Protein AF-A0A8C9Q1J6-F1 (afdb_monomer_lite)

Radius of gyration: 32.12 Å; chains: 1; bounding box: 71×86×51 Å

Foldseek 3Di:
DDDDDDDDDDDDDDDDDDPPPPPPPPPPPPPPPVPVPPPPPQDWAAALQDGDIDNALVVSQVCCCPVQVDHLVCLCVVVVDALQSQQLVSLCSVVVVDHSVVSVPDDPPDPSPDPVSSDDPDPPHNSNVVSVVVVVVVD

InterPro domains:
  IPR013087 Zinc finger C2H2-type [PS00028] (47-68)
  IPR036236 Zinc finger C2H2 superfamily [SSF57667] (31-130)
  IPR040048 Zinc finger protein 277 [PTHR13267] (12-129)
  IPR049009 Protein arginine N-methyltransferase 3, C2H2 zinc finger [PF21336] (46-63)
  IPR049482 Protein arginine N-methyltransferase 3-like, C2H2 zinc finger domain [PF21137] (75-120)

Secondary structure (DSSP, 8-state):
--------------------------------------------EE-SSSS-EESSHHHHHHHHHHHS---HHHHHHHHT--HHHHHHHHHHHHHH---HHHHHH--SSPTT-SGGGGS-SSTT-HHHHHHHHHHHT--

pLDDT: mean 80.66, std 20.58, range [37.69, 98.62]

Structure (mmCIF, N/CA/C/O backbone):
data_AF-A0A8C9Q1J6-F1
#
_entry.id   AF-A0A8C9Q1J6-F1
#
loop_
_atom_site.group_PDB
_atom_site.id
_atom_site.type_symbol
_atom_site.label_atom_id
_atom_site.label_alt_id
_atom_site.label_comp_id
_atom_site.label_asym_id
_atom_site.label_entity_id
_atom_site.label_seq_id
_atom_site.pdbx_PDB_ins_code
_atom_site.Cartn_x
_atom_site.Cartn_y
_atom_site.Cartn_z
_atom_site.occupancy
_atom_site.B_iso_or_equiv
_atom_site.auth_seq_id
_atom_site.auth_comp_id
_atom_site.auth_asym_id
_atom_site.auth_atom_id
_atom_site.pdbx_PDB_model_num
ATOM 1 N N . GLU A 1 1 ? -60.400 -54.015 33.202 1.00 45.84 1 GLU A N 1
ATOM 2 C CA . GLU A 1 1 ? -59.604 -55.243 33.015 1.00 45.84 1 GLU A CA 1
ATOM 3 C C . GLU A 1 1 ? -60.291 -56.094 31.962 1.00 45.84 1 GLU A C 1
ATOM 5 O O . GLU A 1 1 ? -61.494 -56.252 32.091 1.00 45.84 1 GLU A O 1
ATOM 10 N N . THR A 1 2 ? -59.537 -56.515 30.938 1.00 37.69 2 THR A N 1
ATOM 11 C CA . THR A 1 2 ? -59.824 -57.395 29.770 1.00 37.69 2 THR A CA 1
ATOM 12 C C . THR A 1 2 ? -59.113 -56.732 28.585 1.00 37.69 2 THR A C 1
ATOM 14 O O . THR A 1 2 ? -59.352 -55.559 28.336 1.00 37.69 2 THR A O 1
ATOM 17 N N . SER A 1 3 ? -58.221 -57.341 27.814 1.00 44.28 3 SER A N 1
ATOM 18 C CA . SER A 1 3 ? -58.001 -58.749 27.518 1.00 44.28 3 SER A CA 1
ATOM 19 C C . SER A 1 3 ? -56.596 -58.853 26.902 1.00 44.28 3 SER A C 1
ATOM 21 O O . SER A 1 3 ? -56.281 -58.061 26.016 1.00 44.28 3 SER A O 1
ATOM 23 N N . ILE A 1 4 ? -55.749 -59.782 27.352 1.00 45.62 4 ILE A N 1
ATOM 24 C CA . ILE A 1 4 ? -54.487 -60.117 26.671 1.00 45.62 4 ILE A CA 1
ATOM 25 C C . ILE A 1 4 ? -54.540 -61.610 26.370 1.00 45.62 4 ILE A C 1
ATOM 27 O O . ILE A 1 4 ? -54.444 -62.439 27.272 1.00 45.62 4 ILE A O 1
ATOM 31 N N . CYS A 1 5 ? -54.735 -61.946 25.097 1.00 51.50 5 CYS A N 1
ATOM 32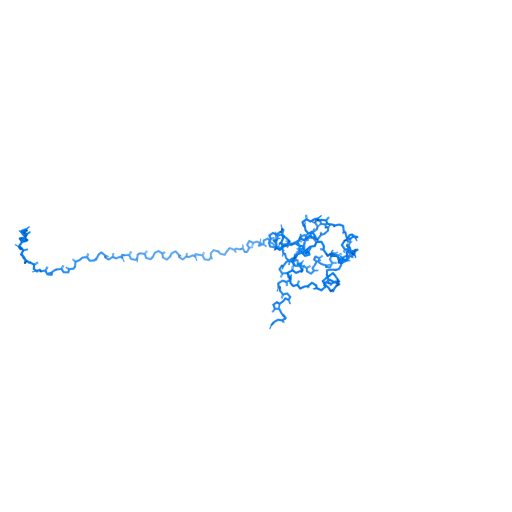 C CA . CYS A 1 5 ? -54.599 -63.304 24.597 1.00 51.50 5 CYS A CA 1
ATOM 33 C C . CYS A 1 5 ? -53.120 -63.610 24.333 1.00 51.50 5 CYS A C 1
ATOM 35 O O . CYS A 1 5 ? -52.432 -62.899 23.603 1.00 51.50 5 CYS A O 1
ATOM 37 N N . SER A 1 6 ? -52.656 -64.686 24.955 1.00 47.19 6 SER A N 1
ATOM 38 C CA . SER A 1 6 ? -51.350 -65.308 24.770 1.00 47.19 6 SER A CA 1
ATOM 39 C C . SER A 1 6 ? -51.358 -66.194 23.519 1.00 47.19 6 SER A C 1
ATOM 41 O O . SER A 1 6 ? -52.343 -66.880 23.260 1.00 47.19 6 SER A O 1
ATOM 43 N N . GLY A 1 7 ? -50.241 -66.260 22.797 1.00 38.75 7 GLY A N 1
ATOM 44 C CA . GLY A 1 7 ? -50.022 -67.253 21.744 1.00 38.75 7 GLY A CA 1
ATOM 45 C C . GLY A 1 7 ? -48.543 -67.310 21.396 1.00 38.75 7 GLY A C 1
ATOM 46 O O . GLY A 1 7 ? -48.008 -66.336 20.885 1.00 38.75 7 GLY A O 1
ATOM 47 N N . GLY A 1 8 ? -47.867 -68.396 21.769 1.00 40.88 8 GLY A N 1
ATOM 48 C CA . GLY A 1 8 ? -46.411 -68.498 21.733 1.00 40.88 8 GLY A CA 1
ATOM 49 C C . GLY A 1 8 ? -45.848 -69.456 20.684 1.00 40.88 8 GLY A C 1
ATOM 50 O O . GLY A 1 8 ? -46.585 -70.179 20.024 1.00 40.88 8 GLY A O 1
ATOM 51 N N . ARG A 1 9 ? -44.508 -69.515 20.727 1.00 44.66 9 ARG A N 1
ATOM 52 C CA . ARG A 1 9 ? -43.572 -70.573 20.298 1.00 44.66 9 ARG A CA 1
ATOM 53 C C . ARG A 1 9 ? -43.296 -70.757 18.803 1.00 44.66 9 ARG A C 1
ATOM 55 O O . ARG A 1 9 ? -44.159 -71.150 18.033 1.00 44.66 9 ARG A O 1
ATOM 62 N N . GLY A 1 10 ? -42.004 -70.673 18.491 1.00 40.41 10 GLY A N 1
ATOM 63 C CA . GLY A 1 10 ? -41.373 -71.299 17.334 1.00 40.41 10 GLY A CA 1
ATOM 64 C C . GLY A 1 10 ? -39.968 -70.745 17.134 1.00 40.41 10 GLY A C 1
ATOM 65 O O . GLY A 1 10 ? -39.816 -69.731 16.471 1.00 40.41 10 GLY A O 1
ATOM 66 N N . ALA A 1 11 ? -38.972 -71.368 17.763 1.00 51.22 11 ALA A N 1
ATOM 67 C CA . ALA A 1 11 ? -37.562 -71.137 17.474 1.00 51.22 11 ALA A CA 1
ATOM 68 C C . ALA A 1 11 ? -37.131 -72.123 16.388 1.00 51.22 11 ALA A C 1
ATOM 70 O O . ALA A 1 11 ? -37.409 -73.313 16.541 1.00 51.22 11 ALA A O 1
ATOM 71 N N . VAL A 1 12 ? -36.455 -71.636 15.352 1.00 57.91 12 VAL A N 1
ATOM 72 C CA . VAL A 1 12 ? -35.410 -72.365 14.626 1.00 57.91 12 VAL A CA 1
ATOM 73 C C . VAL A 1 12 ? -34.557 -71.345 13.879 1.00 57.91 12 VAL A C 1
ATOM 75 O O . VAL A 1 12 ? -35.079 -70.466 13.196 1.00 57.91 12 VAL A O 1
ATOM 78 N N . GLU A 1 13 ? -33.262 -71.452 14.136 1.00 52.59 13 GLU A N 1
ATOM 79 C CA . GLU A 1 13 ? -32.148 -70.794 13.469 1.00 52.59 13 GLU A CA 1
ATOM 80 C C . GLU A 1 13 ? -32.011 -71.390 12.064 1.00 52.59 13 GLU A C 1
ATOM 82 O O . GLU A 1 13 ? -32.100 -72.607 11.929 1.00 52.59 13 GLU A O 1
ATOM 87 N N . ASP A 1 14 ? -31.784 -70.553 11.055 1.00 51.12 14 ASP A N 1
ATOM 88 C CA . ASP A 1 14 ? -31.010 -70.925 9.872 1.00 51.12 14 ASP A CA 1
ATOM 89 C C . ASP A 1 14 ? -30.310 -69.657 9.368 1.00 51.12 14 ASP A C 1
ATOM 91 O O . ASP A 1 14 ? -30.935 -68.654 9.008 1.00 51.12 14 ASP A O 1
ATOM 95 N N . GLU A 1 15 ? -28.989 -69.717 9.485 1.00 56.53 15 GLU A N 1
ATOM 96 C CA . GLU A 1 15 ? -27.990 -68.822 8.919 1.00 56.53 15 GLU A CA 1
ATOM 97 C C . GLU A 1 15 ? -27.980 -68.942 7.379 1.00 56.53 15 GLU A C 1
ATOM 99 O O . GLU A 1 15 ? -28.59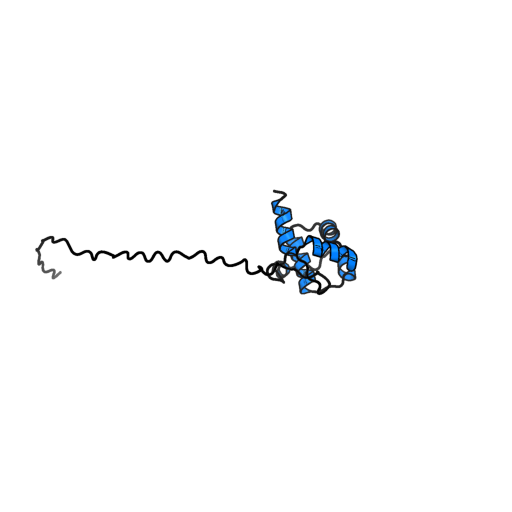4 -69.841 6.806 1.00 56.53 15 GLU A O 1
ATOM 104 N N . GLU A 1 16 ? -27.175 -68.092 6.737 1.00 52.53 16 GLU A N 1
ATOM 105 C CA . GLU A 1 16 ? -26.732 -68.190 5.336 1.00 52.53 16 GLU A CA 1
ATOM 106 C C . GLU A 1 16 ? -27.682 -67.620 4.257 1.00 52.53 16 GLU A C 1
ATOM 108 O O . GLU A 1 16 ? -28.432 -68.347 3.612 1.00 52.53 16 GLU A O 1
ATOM 113 N N . ASP A 1 17 ? -27.585 -66.307 4.000 1.00 51.69 17 ASP A N 1
ATOM 114 C CA . ASP A 1 17 ? -27.218 -65.804 2.656 1.00 51.69 17 ASP A CA 1
ATOM 115 C C . ASP A 1 17 ? -26.881 -64.299 2.741 1.00 51.69 17 ASP A C 1
ATOM 117 O O . ASP A 1 17 ? -27.692 -63.407 2.475 1.00 51.69 17 ASP A O 1
ATOM 121 N N . LEU A 1 18 ? -25.672 -63.997 3.222 1.00 63.06 18 LEU A N 1
ATOM 122 C CA . LEU A 1 18 ? -25.080 -62.666 3.105 1.00 63.06 18 LEU A CA 1
ATOM 123 C C . LEU A 1 18 ? -24.646 -62.488 1.644 1.00 63.06 18 LEU A C 1
ATOM 125 O O . LEU A 1 18 ? -23.769 -63.231 1.204 1.00 63.06 18 LEU A O 1
ATOM 129 N N . PRO A 1 19 ? -25.191 -61.526 0.878 1.00 65.75 19 PRO A N 1
ATOM 130 C CA . PRO A 1 19 ? -24.675 -61.276 -0.458 1.00 65.75 19 PRO A CA 1
ATOM 131 C C . PRO A 1 19 ? -23.226 -60.787 -0.354 1.00 65.75 19 PRO A C 1
ATOM 133 O O . PRO A 1 19 ? -22.957 -59.731 0.227 1.00 65.75 19 PRO A O 1
ATOM 136 N N . GLU A 1 20 ? -22.301 -61.573 -0.913 1.00 56.06 20 GLU A N 1
ATOM 137 C CA . GLU A 1 20 ? -20.901 -61.206 -1.104 1.00 56.06 20 GLU A CA 1
ATOM 138 C C . GLU A 1 20 ? -20.840 -59.868 -1.851 1.00 56.06 20 GLU A C 1
ATOM 140 O O . GLU A 1 20 ? -21.217 -59.755 -3.021 1.00 56.06 20 GLU A O 1
ATOM 145 N N . LEU A 1 21 ? -20.387 -58.824 -1.155 1.00 58.00 21 LEU A N 1
ATOM 146 C CA . LEU A 1 21 ? -20.023 -57.559 -1.775 1.00 58.00 21 LEU A CA 1
ATOM 147 C C . LEU A 1 21 ? -18.786 -57.826 -2.633 1.0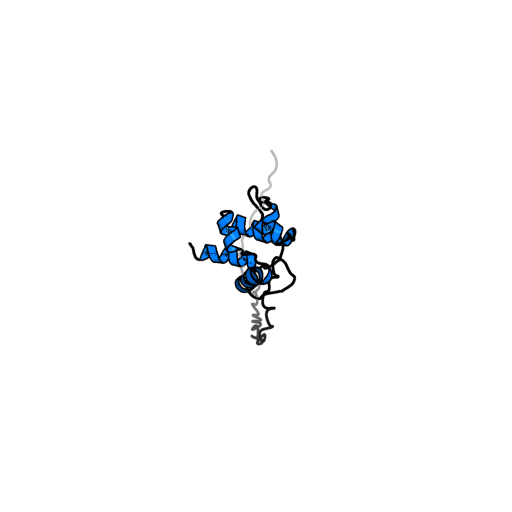0 58.00 21 LEU A C 1
ATOM 149 O O . LEU A 1 21 ? -17.660 -57.823 -2.144 1.00 58.00 21 LEU A O 1
ATOM 153 N N . SER A 1 22 ? -19.025 -58.118 -3.910 1.00 56.78 22 SER A N 1
ATOM 154 C CA . SER A 1 22 ? -17.996 -58.208 -4.937 1.00 56.78 22 SER A CA 1
ATOM 155 C C . SER A 1 22 ? -17.322 -56.844 -5.077 1.00 56.78 22 SER A C 1
ATOM 157 O O . SER A 1 22 ? -17.789 -55.983 -5.823 1.00 56.78 22 SER A O 1
ATOM 159 N N . ASP A 1 23 ? -16.219 -56.674 -4.355 1.00 57.22 23 ASP A N 1
ATOM 160 C CA . ASP A 1 23 ? -15.235 -55.611 -4.520 1.00 57.22 23 ASP A CA 1
ATOM 161 C C . ASP A 1 23 ? -14.508 -55.825 -5.855 1.00 57.22 23 ASP A C 1
ATOM 163 O O . ASP A 1 23 ? -13.429 -56.411 -5.944 1.00 57.22 23 ASP A O 1
ATOM 167 N N . SER A 1 24 ? -15.178 -55.447 -6.944 1.00 57.81 24 SER A N 1
ATOM 168 C CA . SER A 1 24 ? -14.523 -55.278 -8.234 1.00 57.81 24 SER A CA 1
ATOM 169 C C . SER A 1 24 ? -13.725 -53.988 -8.145 1.00 57.81 24 SER A C 1
ATOM 171 O O . SER A 1 24 ? -14.216 -52.944 -8.563 1.00 57.81 24 SER A O 1
ATOM 173 N N . GLY A 1 25 ? -12.520 -54.086 -7.583 1.00 56.78 25 GLY A N 1
ATOM 174 C CA . GLY A 1 25 ? -11.510 -53.043 -7.638 1.00 56.78 25 GLY A CA 1
ATOM 175 C C . GLY A 1 25 ? -11.193 -52.711 -9.090 1.00 56.78 25 GLY A C 1
ATOM 176 O O . GLY A 1 25 ? -10.329 -53.331 -9.713 1.00 56.78 25 GLY A O 1
ATOM 177 N N . ASP A 1 26 ? -11.902 -51.727 -9.637 1.00 54.88 26 ASP A N 1
ATOM 178 C CA . ASP A 1 26 ? -11.374 -50.894 -10.696 1.00 54.88 26 ASP A CA 1
ATOM 179 C C . ASP A 1 26 ? -10.456 -49.870 -10.032 1.00 54.88 26 ASP A C 1
ATOM 181 O O . ASP A 1 26 ? -10.769 -48.700 -9.836 1.00 54.88 26 ASP A O 1
ATOM 185 N N . GLU A 1 27 ? -9.267 -50.353 -9.675 1.00 59.66 27 GLU A N 1
ATOM 186 C CA . GLU A 1 27 ? -8.095 -49.512 -9.500 1.00 59.66 27 GLU A CA 1
ATOM 187 C C . GLU A 1 27 ? -7.841 -48.849 -10.859 1.00 59.66 27 GLU A C 1
ATOM 189 O O . GLU A 1 27 ? -7.015 -49.299 -11.659 1.00 59.66 27 GLU A O 1
ATOM 194 N N . ALA A 1 28 ? -8.612 -47.801 -11.157 1.00 56.72 28 ALA A N 1
ATOM 195 C CA . ALA A 1 28 ? -8.238 -46.771 -12.091 1.00 56.72 28 ALA A CA 1
ATOM 196 C C . ALA A 1 28 ? -6.945 -46.203 -11.520 1.00 56.72 28 ALA A C 1
ATOM 198 O O . ALA A 1 28 ? -6.939 -45.281 -10.705 1.00 56.72 28 ALA A O 1
ATOM 199 N N . ALA A 1 29 ? -5.845 -46.857 -11.896 1.00 54.44 29 ALA A N 1
ATOM 200 C CA . ALA A 1 29 ? -4.530 -46.284 -11.909 1.00 54.44 29 ALA A CA 1
ATOM 201 C C . ALA A 1 29 ? -4.731 -44.931 -12.575 1.00 54.44 29 ALA A C 1
ATOM 203 O O . ALA A 1 29 ? -4.994 -44.858 -13.776 1.00 54.44 29 ALA A O 1
ATOM 204 N N . TRP A 1 30 ? -4.743 -43.884 -11.755 1.00 62.88 30 TRP A N 1
ATOM 205 C CA . TRP A 1 30 ? -4.577 -42.529 -12.219 1.00 62.88 30 TRP A CA 1
ATOM 206 C C . TRP A 1 30 ? -3.236 -42.579 -12.926 1.00 62.88 30 TRP A C 1
ATOM 208 O O . TRP A 1 30 ? -2.191 -42.614 -12.279 1.00 62.88 30 TRP A O 1
ATOM 218 N N . GLU A 1 31 ? -3.283 -42.787 -14.242 1.00 52.38 31 GLU A N 1
ATOM 219 C CA . GLU A 1 31 ? -2.134 -42.599 -15.093 1.00 52.38 31 GLU A CA 1
ATOM 220 C C . GLU A 1 31 ? -1.655 -41.204 -14.710 1.00 52.38 31 GLU A C 1
ATOM 222 O O . GLU A 1 31 ? -2.398 -40.230 -14.865 1.00 52.38 31 GLU A O 1
ATOM 227 N N . ASP A 1 32 ? -0.468 -41.140 -14.099 1.00 55.75 32 ASP A N 1
ATOM 228 C CA . ASP A 1 32 ? 0.360 -39.942 -14.040 1.00 55.75 32 ASP A CA 1
ATOM 229 C C . ASP A 1 32 ? 0.650 -39.585 -15.505 1.00 55.75 32 ASP A C 1
ATOM 231 O O . ASP A 1 32 ? 1.730 -39.809 -16.045 1.00 55.75 32 ASP A O 1
ATOM 235 N N . GLU A 1 33 ? -0.386 -39.129 -16.203 1.00 52.00 33 GLU A N 1
ATOM 236 C CA . GLU A 1 33 ? -0.273 -38.400 -17.432 1.00 52.00 33 GLU A CA 1
ATOM 237 C C . GLU A 1 33 ? 0.406 -37.132 -16.968 1.00 52.00 33 GLU A C 1
ATOM 239 O O . GLU A 1 33 ? -0.201 -36.326 -16.265 1.00 52.00 33 GLU A O 1
ATOM 244 N N . ASP A 1 34 ? 1.710 -37.066 -17.240 1.00 54.81 34 ASP A N 1
ATOM 245 C CA . ASP A 1 34 ? 2.561 -35.909 -17.072 1.00 54.81 34 ASP A CA 1
ATOM 246 C C . ASP A 1 34 ? 1.763 -34.669 -17.491 1.00 54.81 34 ASP A C 1
ATOM 248 O O . ASP A 1 34 ? 1.744 -34.282 -18.666 1.00 54.81 34 ASP A O 1
ATOM 252 N N . VAL A 1 35 ? 1.066 -34.050 -16.529 1.00 55.34 35 VAL A N 1
ATOM 253 C CA . VAL A 1 35 ? 0.448 -32.743 -16.686 1.00 55.34 35 VAL A CA 1
ATOM 254 C C . VAL A 1 35 ? 1.647 -31.827 -16.717 1.00 55.34 35 VAL A C 1
ATOM 256 O O . VAL A 1 35 ? 2.075 -31.300 -15.693 1.00 55.34 35 VAL A O 1
ATOM 259 N N . ALA A 1 36 ? 2.248 -31.747 -17.905 1.00 54.06 36 ALA A N 1
ATOM 260 C CA . ALA A 1 36 ? 3.279 -30.813 -18.272 1.00 54.06 36 ALA A CA 1
ATOM 261 C C . ALA A 1 36 ? 2.867 -29.502 -17.640 1.00 54.06 36 ALA A C 1
ATOM 263 O O . ALA A 1 36 ? 1.829 -28.979 -18.043 1.00 54.06 36 ALA A O 1
ATOM 264 N N . GLU A 1 37 ? 3.615 -29.096 -16.606 1.00 57.75 37 GLU A N 1
ATOM 265 C CA . GLU A 1 37 ? 3.332 -27.974 -15.719 1.00 57.75 37 GLU A CA 1
ATOM 266 C C . GLU A 1 37 ? 2.637 -26.883 -16.526 1.00 57.75 37 GLU A C 1
ATOM 268 O O . GLU A 1 37 ? 3.289 -26.097 -17.223 1.00 57.75 37 GLU A O 1
ATOM 273 N N . LEU A 1 38 ? 1.294 -26.889 -16.507 1.00 56.03 38 LEU A N 1
ATOM 274 C CA . LEU A 1 38 ? 0.530 -25.781 -17.048 1.00 56.03 38 LEU A CA 1
ATOM 275 C C . LEU A 1 38 ? 1.115 -24.608 -16.286 1.00 56.03 38 LEU A C 1
ATOM 277 O O . LEU A 1 38 ? 1.181 -24.722 -15.056 1.00 56.03 38 LEU A O 1
ATOM 281 N N . PRO A 1 39 ? 1.649 -23.572 -16.960 1.00 54.34 39 PRO A N 1
ATOM 282 C CA . PRO A 1 39 ? 2.282 -22.480 -16.256 1.00 54.34 39 PRO A CA 1
ATOM 283 C C . PRO A 1 39 ? 1.217 -21.962 -15.305 1.00 54.34 39 PRO A C 1
ATOM 285 O O . PRO A 1 39 ? 0.265 -21.332 -15.752 1.00 54.34 39 PRO A O 1
ATOM 288 N N . HIS A 1 40 ? 1.328 -22.322 -14.022 1.00 53.06 40 HIS A N 1
ATOM 289 C CA . HIS A 1 40 ? 0.520 -21.741 -12.973 1.00 53.06 40 HIS A CA 1
ATOM 290 C C . HIS A 1 40 ? 0.731 -20.263 -13.206 1.00 53.06 40 HIS A C 1
ATOM 292 O O . HIS A 1 40 ? 1.887 -19.823 -13.160 1.00 53.06 40 HIS A O 1
ATOM 298 N N . ASP A 1 41 ? -0.330 -19.558 -13.607 1.00 60.44 41 ASP A N 1
ATOM 299 C CA . ASP A 1 41 ? -0.278 -18.129 -13.860 1.00 60.44 41 ASP A CA 1
ATOM 300 C C . ASP A 1 41 ? 0.468 -17.538 -12.674 1.00 60.44 41 ASP A C 1
ATOM 302 O O . ASP A 1 41 ? -0.001 -17.623 -11.537 1.00 60.44 41 ASP A O 1
ATOM 306 N N . LYS A 1 42 ? 1.719 -17.116 -12.910 1.00 76.44 42 LYS A N 1
ATOM 307 C CA . LYS A 1 42 ? 2.632 -16.793 -11.815 1.00 76.44 42 LYS A CA 1
ATOM 308 C C . LYS A 1 42 ? 1.936 -15.700 -11.036 1.00 76.44 42 LYS A C 1
ATOM 310 O O . LYS A 1 42 ? 1.724 -14.642 -11.615 1.00 76.44 42 LYS A O 1
ATOM 315 N N . GLN A 1 43 ? 1.537 -15.975 -9.796 1.00 88.81 43 GLN A N 1
ATOM 316 C CA . GLN A 1 43 ? 0.720 -15.064 -9.002 1.00 88.81 43 GLN A CA 1
ATOM 317 C C . GLN A 1 43 ? 1.310 -13.649 -9.081 1.00 88.81 43 GLN A C 1
ATOM 319 O O . GLN A 1 43 ? 2.516 -13.464 -8.902 1.00 88.81 43 GLN A O 1
ATOM 324 N N . GLN A 1 44 ? 0.478 -12.658 -9.407 1.00 95.31 44 GLN A N 1
ATOM 325 C CA . GLN A 1 44 ? 0.908 -11.268 -9.541 1.00 95.31 44 GLN A CA 1
ATOM 326 C C . GLN A 1 44 ? 0.056 -10.358 -8.670 1.00 95.31 44 GLN A C 1
ATOM 328 O O . GLN A 1 44 ? -1.115 -10.632 -8.421 1.00 95.31 44 GLN A O 1
ATOM 333 N N . THR A 1 45 ? 0.623 -9.228 -8.257 1.00 96.69 45 THR A N 1
ATOM 334 C CA . THR A 1 45 ? -0.122 -8.162 -7.583 1.00 96.69 45 THR A CA 1
ATOM 335 C C . THR A 1 45 ? 0.133 -6.819 -8.268 1.00 96.69 45 THR A C 1
ATOM 337 O O . THR A 1 45 ? 1.251 -6.564 -8.732 1.00 96.69 45 THR A O 1
ATOM 340 N N . PRO A 1 46 ? -0.878 -5.939 -8.378 1.00 97.75 46 PRO A N 1
ATOM 341 C CA . PRO A 1 46 ? -0.676 -4.598 -8.904 1.00 97.75 46 PRO A CA 1
ATOM 342 C C . PRO A 1 46 ? 0.088 -3.701 -7.930 1.00 97.75 46 PRO A C 1
ATOM 344 O O . PRO A 1 46 ? 0.037 -3.871 -6.713 1.00 97.75 46 PRO A O 1
ATOM 347 N N . CYS A 1 47 ? 0.716 -2.652 -8.449 1.00 98.50 47 CYS A N 1
ATOM 348 C CA . CYS A 1 47 ? 1.180 -1.521 -7.653 1.00 98.50 47 CYS A CA 1
ATOM 349 C C . CYS A 1 47 ? 0.024 -0.875 -6.877 1.00 98.50 47 CYS A C 1
ATOM 351 O O . CYS A 1 47 ? -1.123 -0.872 -7.314 1.00 98.50 47 CYS A O 1
ATOM 353 N N . LEU A 1 48 ? 0.333 -0.289 -5.721 1.00 98.31 48 LEU A N 1
ATOM 354 C CA . LEU A 1 48 ? -0.626 0.453 -4.902 1.00 98.31 48 LEU A CA 1
ATOM 355 C C . LEU A 1 48 ? -1.170 1.725 -5.583 1.00 98.31 48 LEU A C 1
ATOM 357 O O . LEU A 1 48 ? -2.275 2.148 -5.257 1.00 98.31 48 LEU A O 1
ATOM 361 N N . PHE A 1 49 ? -0.422 2.319 -6.520 1.00 98.38 49 PHE A N 1
ATOM 362 C CA . PHE A 1 49 ? -0.730 3.636 -7.104 1.00 98.38 49 PHE A CA 1
ATOM 363 C C . PHE A 1 49 ? -0.817 3.643 -8.636 1.00 98.38 49 PHE A C 1
ATOM 365 O O . PHE A 1 49 ? -1.129 4.676 -9.227 1.00 98.38 49 PHE A O 1
ATOM 372 N N . CYS A 1 50 ? -0.537 2.520 -9.301 1.00 98.12 50 CYS A N 1
ATOM 373 C CA . CYS A 1 50 ? -0.638 2.402 -10.754 1.00 98.12 50 CYS A CA 1
ATOM 374 C C . CYS A 1 50 ? -0.992 0.971 -11.191 1.00 98.12 50 CYS A C 1
ATOM 376 O O . CYS A 1 50 ? -1.074 0.058 -10.375 1.00 98.12 50 CYS A O 1
ATOM 378 N N . ASN A 1 51 ? -1.165 0.761 -12.498 1.00 97.12 51 ASN A N 1
ATOM 379 C CA . ASN A 1 51 ? -1.620 -0.517 -13.062 1.00 97.12 51 ASN A CA 1
ATOM 380 C C . ASN A 1 51 ? -0.483 -1.508 -13.384 1.00 97.12 51 ASN A C 1
ATOM 38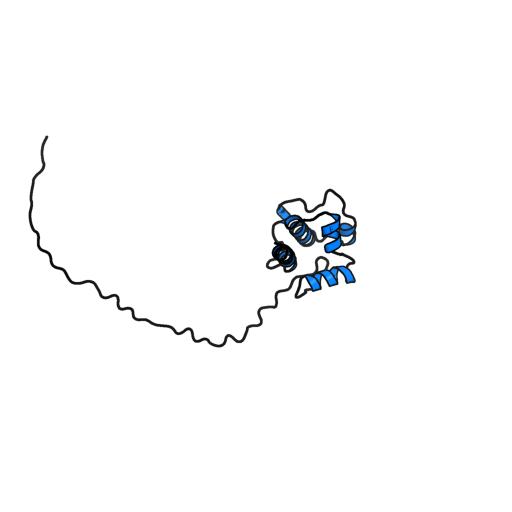2 O O . ASN A 1 51 ? -0.713 -2.488 -14.088 1.00 97.12 51 ASN A O 1
ATOM 386 N N . ARG A 1 52 ? 0.758 -1.250 -12.944 1.00 98.25 52 ARG A N 1
ATOM 387 C CA . ARG A 1 52 ? 1.874 -2.188 -13.162 1.00 98.25 52 ARG A CA 1
ATOM 388 C C . ARG A 1 52 ? 1.714 -3.409 -12.259 1.00 98.25 52 ARG A C 1
ATOM 390 O O . ARG A 1 52 ? 1.411 -3.245 -11.082 1.00 98.25 52 ARG A O 1
ATOM 397 N N . LEU A 1 53 ? 1.940 -4.598 -12.811 1.00 97.50 53 LEU A N 1
ATOM 398 C CA . LEU A 1 53 ? 1.876 -5.884 -12.112 1.00 97.50 53 LEU A CA 1
ATOM 399 C C . LEU A 1 53 ? 3.286 -6.388 -11.794 1.00 97.50 53 LEU A C 1
ATOM 401 O O . LEU A 1 53 ? 4.205 -6.190 -12.589 1.00 97.50 53 LEU A O 1
ATOM 405 N N . PHE A 1 54 ? 3.432 -7.065 -10.659 1.00 97.25 54 PHE A N 1
ATOM 406 C CA . PHE A 1 54 ? 4.699 -7.621 -10.183 1.00 97.25 54 PHE A CA 1
ATOM 407 C C . PHE A 1 54 ? 4.503 -9.033 -9.653 1.00 97.25 54 PHE A C 1
ATOM 409 O O . PHE A 1 54 ? 3.414 -9.381 -9.202 1.00 97.25 54 PHE A O 1
ATOM 416 N N . THR A 1 55 ? 5.571 -9.827 -9.688 1.00 96.06 55 THR A N 1
ATOM 417 C CA . THR A 1 55 ? 5.563 -11.229 -9.246 1.00 96.06 55 THR A CA 1
ATOM 418 C C . THR A 1 55 ? 5.890 -11.408 -7.765 1.00 96.06 55 THR A C 1
ATOM 420 O O . THR A 1 55 ? 5.822 -12.521 -7.254 1.00 96.06 55 THR A O 1
ATOM 423 N N . SER A 1 56 ? 6.233 -10.329 -7.056 1.00 95.81 56 SER A N 1
ATOM 424 C CA . SER A 1 56 ? 6.460 -10.344 -5.609 1.00 95.81 56 SER A CA 1
ATOM 425 C C . SER A 1 56 ? 6.050 -9.031 -4.937 1.00 95.81 56 SER A C 1
ATOM 427 O O . SER A 1 56 ? 5.906 -7.976 -5.574 1.00 95.81 56 SER A O 1
ATOM 429 N N . ALA A 1 57 ? 5.856 -9.089 -3.619 1.00 96.19 57 ALA A N 1
ATOM 430 C CA . ALA A 1 57 ? 5.554 -7.905 -2.826 1.00 96.19 57 ALA A CA 1
ATOM 431 C C . ALA A 1 57 ? 6.763 -6.964 -2.749 1.00 96.19 57 ALA A C 1
ATOM 433 O O . ALA A 1 57 ? 6.616 -5.750 -2.857 1.00 96.19 57 ALA A O 1
ATOM 434 N N . GLU A 1 58 ? 7.962 -7.525 -2.641 1.00 96.31 58 GLU A N 1
ATOM 435 C CA . GLU A 1 58 ? 9.232 -6.813 -2.592 1.00 96.31 58 GLU A CA 1
ATOM 436 C C . GLU A 1 58 ? 9.464 -5.995 -3.865 1.00 96.31 58 GLU A C 1
ATOM 438 O O . GLU A 1 58 ? 9.783 -4.807 -3.779 1.00 96.31 58 GLU A O 1
ATOM 443 N N . GLU A 1 59 ? 9.240 -6.587 -5.044 1.00 97.94 59 GLU A N 1
ATOM 444 C CA . GLU A 1 59 ? 9.301 -5.874 -6.327 1.00 97.94 59 GLU A CA 1
ATOM 445 C C . GLU A 1 59 ? 8.286 -4.729 -6.374 1.00 97.94 59 GLU A C 1
ATOM 447 O O . GLU A 1 59 ? 8.618 -3.606 -6.768 1.00 97.94 59 GLU A O 1
ATOM 452 N N . THR A 1 60 ? 7.062 -4.988 -5.907 1.00 98.38 60 THR A N 1
ATOM 453 C CA . THR A 1 60 ? 6.002 -3.978 -5.849 1.00 98.38 60 THR A CA 1
ATOM 454 C C . THR A 1 60 ? 6.389 -2.810 -4.943 1.00 98.38 60 THR A C 1
ATOM 456 O O . THR A 1 60 ? 6.225 -1.648 -5.318 1.00 98.38 60 THR A O 1
ATOM 459 N N . PHE A 1 61 ? 6.929 -3.084 -3.753 1.00 98.00 61 PHE A N 1
ATOM 460 C CA . PHE A 1 61 ? 7.341 -2.048 -2.807 1.00 98.00 61 PHE A CA 1
ATOM 461 C C . PHE A 1 61 ? 8.576 -1.284 -3.279 1.00 98.00 61 PHE A C 1
ATOM 463 O O . PHE A 1 61 ? 8.621 -0.060 -3.129 1.00 98.00 61 PHE A O 1
ATOM 470 N N . ALA A 1 62 ? 9.537 -1.956 -3.916 1.00 98.31 62 ALA A N 1
ATOM 471 C CA . ALA A 1 62 ? 10.666 -1.296 -4.563 1.00 98.31 62 ALA A CA 1
ATOM 472 C C . ALA A 1 62 ? 10.182 -0.319 -5.645 1.00 98.31 62 ALA A C 1
ATOM 474 O O . ALA A 1 62 ? 10.616 0.834 -5.682 1.00 98.31 62 ALA A O 1
ATOM 475 N N . HIS A 1 63 ? 9.218 -0.738 -6.468 1.00 98.62 63 HIS A N 1
ATOM 476 C CA . HIS A 1 63 ? 8.594 0.122 -7.466 1.00 98.62 63 HIS A CA 1
ATOM 477 C C . HIS A 1 63 ? 7.852 1.315 -6.839 1.00 98.62 63 HIS A C 1
ATOM 479 O O . HIS A 1 63 ? 8.080 2.452 -7.256 1.00 98.62 63 HIS A O 1
ATOM 485 N N . CYS A 1 64 ? 7.031 1.094 -5.805 1.00 98.50 64 CYS A N 1
ATOM 486 C CA . CYS A 1 64 ? 6.361 2.170 -5.064 1.00 98.50 64 CYS A CA 1
ATOM 487 C C . CYS A 1 64 ? 7.356 3.201 -4.512 1.00 98.50 64 CYS A C 1
ATOM 489 O O . CYS A 1 64 ? 7.106 4.405 -4.565 1.00 98.50 64 CYS A O 1
ATOM 491 N N . LYS A 1 65 ? 8.513 2.749 -4.028 1.00 98.06 65 LYS A N 1
ATOM 492 C CA . LYS A 1 65 ? 9.547 3.635 -3.494 1.00 98.06 65 LYS A CA 1
ATOM 493 C C . LYS A 1 65 ? 10.239 4.451 -4.583 1.00 98.06 65 LYS A C 1
ATOM 495 O O . LYS A 1 65 ? 10.466 5.642 -4.387 1.00 98.06 65 LYS A O 1
ATOM 500 N N . LEU A 1 66 ? 10.586 3.829 -5.708 1.00 98.31 66 LEU A N 1
ATOM 501 C CA . LEU A 1 66 ? 11.340 4.483 -6.781 1.00 98.31 66 LEU A CA 1
ATOM 502 C C . LEU A 1 66 ? 10.466 5.434 -7.603 1.00 98.31 66 LEU A C 1
ATOM 504 O O . LEU A 1 66 ? 10.817 6.599 -7.775 1.00 98.31 66 LEU A O 1
ATOM 508 N N . GLU A 1 67 ? 9.308 4.960 -8.057 1.00 98.44 67 GLU A N 1
ATOM 509 C CA . GLU A 1 67 ? 8.475 5.679 -9.027 1.00 98.44 67 GLU A CA 1
ATOM 510 C C . GLU A 1 67 ? 7.429 6.566 -8.350 1.00 98.44 67 GLU A C 1
ATOM 512 O O . GLU A 1 67 ? 7.090 7.625 -8.873 1.00 98.44 67 GLU A O 1
ATOM 517 N N . HIS A 1 68 ? 6.946 6.162 -7.172 1.00 98.00 68 HIS A N 1
ATOM 518 C CA . HIS A 1 68 ? 5.898 6.871 -6.437 1.00 98.00 68 HIS A CA 1
ATOM 519 C C . HIS A 1 68 ? 6.403 7.536 -5.156 1.00 98.00 68 HIS A C 1
ATOM 521 O O . HIS A 1 68 ? 5.605 8.120 -4.441 1.00 98.00 68 HIS A O 1
ATOM 527 N N . GLN A 1 69 ? 7.696 7.434 -4.822 1.00 97.81 69 GLN A N 1
ATOM 528 C CA . GLN A 1 69 ? 8.275 7.990 -3.588 1.00 97.81 69 GLN A CA 1
ATOM 529 C C . GLN A 1 69 ? 7.466 7.625 -2.326 1.00 97.81 69 GLN A C 1
ATOM 531 O O . GLN A 1 69 ? 7.413 8.376 -1.349 1.00 97.81 69 GLN A O 1
ATOM 536 N N . PHE A 1 70 ? 6.838 6.448 -2.345 1.00 98.12 70 PHE A N 1
ATOM 537 C CA . PHE A 1 70 ? 6.059 5.906 -1.244 1.00 98.12 70 PHE A CA 1
ATOM 538 C C . PHE A 1 70 ? 6.806 4.726 -0.631 1.00 98.12 70 PHE A C 1
ATOM 540 O O . PHE A 1 70 ? 7.071 3.727 -1.301 1.00 98.12 70 PHE A O 1
ATOM 547 N N . ASN A 1 71 ? 7.137 4.832 0.655 1.00 96.75 71 ASN A N 1
ATOM 548 C CA . ASN A 1 71 ? 7.827 3.780 1.393 1.00 96.75 71 ASN A CA 1
ATOM 549 C C . ASN A 1 71 ? 6.883 3.142 2.422 1.00 96.75 71 ASN A C 1
ATOM 551 O O . ASN A 1 71 ? 6.539 3.771 3.426 1.00 96.75 71 ASN A O 1
ATOM 555 N N . ILE A 1 72 ? 6.496 1.886 2.176 1.00 95.81 72 ILE A N 1
ATOM 556 C CA . ILE A 1 72 ? 5.584 1.142 3.051 1.00 95.81 72 ILE A CA 1
ATOM 557 C C . ILE A 1 72 ? 6.169 0.939 4.453 1.00 95.81 72 ILE A C 1
ATOM 559 O O . ILE A 1 72 ? 5.454 1.135 5.433 1.00 95.81 72 ILE A O 1
ATOM 563 N N . ASP A 1 73 ? 7.471 0.667 4.569 1.00 93.88 73 ASP A N 1
ATOM 564 C CA . ASP A 1 73 ? 8.136 0.458 5.859 1.00 93.88 73 ASP A CA 1
ATOM 565 C C . ASP A 1 73 ? 8.066 1.733 6.701 1.00 93.88 73 ASP A C 1
ATOM 567 O O . ASP A 1 73 ? 7.741 1.710 7.887 1.00 93.88 73 ASP A O 1
ATOM 571 N N . SER A 1 74 ? 8.298 2.889 6.068 1.00 94.81 74 SER A N 1
ATOM 572 C CA . SER A 1 74 ? 8.178 4.186 6.737 1.00 94.81 74 SER A CA 1
ATOM 573 C C . SER A 1 74 ? 6.757 4.440 7.236 1.00 94.81 74 SER A C 1
ATOM 575 O O . SER A 1 74 ? 6.602 4.969 8.332 1.00 94.81 74 SER A O 1
ATOM 577 N N . MET A 1 75 ? 5.730 4.042 6.481 1.00 94.88 75 MET A N 1
ATOM 578 C CA . MET A 1 75 ? 4.333 4.154 6.912 1.00 94.88 75 MET A CA 1
ATOM 579 C C . MET A 1 75 ? 4.011 3.237 8.094 1.00 94.88 75 MET A C 1
ATOM 581 O O . MET A 1 75 ? 3.385 3.684 9.056 1.00 94.88 75 MET A O 1
ATOM 585 N N . VAL A 1 76 ? 4.475 1.986 8.049 1.00 93.75 76 VAL A N 1
ATOM 586 C CA . VAL A 1 76 ? 4.316 1.011 9.136 1.00 93.75 76 VAL A CA 1
ATOM 587 C C . VAL A 1 76 ? 4.963 1.526 10.418 1.00 93.75 76 VAL A C 1
ATOM 589 O O . VAL A 1 76 ? 4.300 1.591 11.452 1.00 93.75 76 VAL A O 1
ATOM 592 N N . HIS A 1 77 ? 6.214 1.988 10.351 1.00 93.19 77 HIS A N 1
ATOM 593 C CA . HIS A 1 77 ? 6.922 2.523 11.513 1.00 93.19 77 HIS A CA 1
ATOM 594 C C . HIS A 1 77 ? 6.323 3.837 12.026 1.00 93.19 77 HIS A C 1
ATOM 596 O O . HIS A 1 77 ? 6.133 3.991 13.231 1.00 93.19 77 HIS A O 1
ATOM 602 N N . LYS A 1 78 ? 5.992 4.780 11.132 1.00 93.38 78 LYS A N 1
ATOM 603 C CA . LYS A 1 78 ? 5.434 6.096 11.494 1.00 93.38 78 LYS A CA 1
ATOM 604 C C . LYS A 1 78 ? 4.125 5.974 12.272 1.00 93.38 78 LYS A C 1
ATOM 606 O O . LYS A 1 78 ? 3.884 6.774 13.172 1.00 93.38 78 LYS A O 1
ATOM 611 N N . HIS A 1 79 ? 3.289 5.001 11.918 1.00 92.88 79 HIS A N 1
ATOM 612 C CA . HIS A 1 79 ? 1.974 4.809 12.529 1.00 92.88 79 HIS A CA 1
ATOM 613 C C . HIS A 1 79 ? 1.914 3.631 13.509 1.00 92.88 79 HIS A C 1
ATOM 615 O O . HIS A 1 79 ? 0.836 3.346 14.021 1.00 92.88 79 HIS A O 1
ATOM 621 N N . GLY A 1 80 ? 3.043 2.968 13.792 1.00 91.94 80 GLY A N 1
ATOM 622 C CA . GLY A 1 80 ? 3.098 1.829 14.712 1.00 91.94 80 GLY A CA 1
ATOM 623 C C . GLY A 1 80 ? 2.171 0.688 14.293 1.00 91.94 80 GLY A C 1
ATOM 624 O O . GLY A 1 80 ? 1.466 0.132 15.130 1.00 91.94 80 GLY A O 1
ATOM 625 N N . LEU A 1 81 ? 2.107 0.393 12.991 1.00 92.06 81 LEU A N 1
ATOM 626 C CA . LEU A 1 81 ? 1.156 -0.581 12.466 1.00 92.06 81 LEU A CA 1
ATOM 627 C C . LEU A 1 81 ? 1.603 -2.004 12.798 1.00 92.06 81 LEU A C 1
ATOM 629 O O . LEU A 1 81 ? 2.615 -2.487 12.300 1.00 92.06 81 LEU A O 1
ATOM 633 N N . GLU A 1 82 ? 0.794 -2.691 13.594 1.00 89.81 82 GLU A N 1
ATOM 634 C CA . GLU A 1 82 ? 0.859 -4.143 13.745 1.00 89.81 82 GLU A CA 1
ATOM 635 C C . GLU A 1 82 ? 0.180 -4.839 12.551 1.00 89.81 82 GLU A C 1
ATOM 637 O O . GLU A 1 82 ? -0.344 -4.183 11.646 1.00 89.81 82 GLU A O 1
ATOM 642 N N . PHE A 1 83 ? 0.137 -6.175 12.553 1.00 91.44 83 PHE A N 1
ATOM 643 C CA . PHE A 1 83 ? -0.377 -6.989 11.444 1.00 91.44 83 PHE A CA 1
ATOM 644 C C . PHE A 1 83 ? -1.680 -6.473 10.831 1.00 91.44 83 PHE A C 1
ATOM 646 O O . PHE A 1 83 ? -1.761 -6.173 9.643 1.00 91.44 83 PHE A O 1
ATOM 653 N N . TYR A 1 84 ? -2.718 -6.348 11.656 1.00 94.00 84 TYR A N 1
ATOM 654 C CA . TYR A 1 84 ? -4.032 -5.940 11.184 1.00 94.00 84 TYR A CA 1
ATOM 655 C C . TYR A 1 84 ? -4.044 -4.477 10.739 1.00 94.00 84 TYR A C 1
ATOM 657 O O . TYR A 1 84 ? -4.752 -4.141 9.795 1.00 94.00 84 TYR A O 1
ATOM 665 N N . GLY A 1 85 ? -3.229 -3.618 11.358 1.00 95.50 85 GLY A N 1
ATOM 666 C CA . GLY A 1 85 ? -3.032 -2.240 10.910 1.00 95.50 85 GLY A CA 1
ATOM 667 C C . GLY A 1 85 ? -2.418 -2.174 9.510 1.00 95.50 85 GLY A C 1
ATOM 668 O O . GLY A 1 85 ? -2.890 -1.411 8.671 1.00 95.50 85 GLY A O 1
ATOM 669 N N . TYR A 1 86 ? -1.429 -3.026 9.227 1.00 96.06 86 TYR A N 1
ATOM 670 C CA . TYR A 1 86 ? -0.834 -3.175 7.899 1.00 96.06 86 TYR A CA 1
ATOM 671 C C . TYR A 1 86 ? -1.858 -3.651 6.860 1.00 96.06 86 TYR A C 1
ATOM 673 O O . TYR A 1 86 ? -1.990 -3.034 5.802 1.00 96.06 86 TYR A O 1
ATOM 681 N N . ILE A 1 87 ? -2.638 -4.693 7.176 1.00 96.50 87 ILE A N 1
ATOM 682 C CA . ILE A 1 87 ? -3.695 -5.198 6.284 1.00 96.50 87 ILE A CA 1
ATOM 683 C C . ILE A 1 87 ? -4.696 -4.084 5.954 1.00 96.50 87 ILE A C 1
ATOM 685 O O . ILE A 1 87 ? -5.007 -3.855 4.783 1.00 96.50 87 ILE A O 1
ATOM 689 N N . LYS A 1 88 ? -5.154 -3.344 6.972 1.00 97.44 88 LYS A N 1
ATOM 690 C CA . LYS A 1 88 ? -6.080 -2.223 6.784 1.00 97.44 88 LYS A CA 1
ATOM 691 C C . LYS A 1 88 ? -5.478 -1.112 5.922 1.00 97.44 88 LYS A C 1
ATOM 693 O O . LYS A 1 88 ? -6.175 -0.591 5.057 1.00 97.44 88 LYS A O 1
ATOM 698 N N . LEU A 1 89 ? -4.202 -0.769 6.114 1.00 97.69 89 LEU A N 1
ATOM 699 C CA . LEU A 1 89 ? -3.499 0.220 5.292 1.00 97.69 89 LEU A CA 1
ATOM 700 C C . LEU A 1 89 ? -3.475 -0.189 3.813 1.00 97.69 89 LEU A C 1
ATOM 702 O O . LEU A 1 89 ? -3.858 0.608 2.957 1.00 97.69 89 LEU A O 1
ATOM 706 N N . ILE A 1 90 ? -3.050 -1.418 3.508 1.00 98.19 90 ILE A N 1
ATOM 707 C CA . ILE A 1 90 ? -2.985 -1.906 2.124 1.00 98.19 90 ILE A CA 1
ATOM 708 C C . ILE A 1 90 ? -4.381 -1.872 1.494 1.00 98.19 90 ILE A C 1
ATOM 710 O O . ILE A 1 90 ? -4.569 -1.237 0.456 1.00 98.19 90 ILE A O 1
ATOM 714 N N . ASN A 1 91 ? -5.383 -2.459 2.154 1.00 98.19 91 ASN A N 1
ATOM 715 C CA . ASN A 1 91 ? -6.756 -2.479 1.646 1.00 98.19 91 ASN A CA 1
ATOM 716 C C . ASN A 1 91 ? -7.360 -1.077 1.508 1.00 98.19 91 ASN A C 1
ATOM 718 O O . ASN A 1 91 ? -8.106 -0.824 0.565 1.00 98.19 91 ASN A O 1
ATOM 722 N N . PHE A 1 92 ? -7.022 -0.138 2.391 1.00 98.44 92 PHE A N 1
ATOM 723 C CA . PHE A 1 92 ? -7.432 1.254 2.246 1.00 98.44 92 PHE A CA 1
ATOM 724 C C . PHE A 1 92 ? -6.899 1.870 0.952 1.00 98.44 92 PHE A C 1
ATOM 726 O O . PHE A 1 92 ? -7.674 2.468 0.205 1.00 98.44 92 PHE A O 1
ATOM 733 N N . ILE A 1 93 ? -5.607 1.698 0.657 1.00 98.25 93 ILE A N 1
ATOM 734 C CA . ILE A 1 93 ? -5.006 2.245 -0.565 1.00 98.25 93 ILE A CA 1
ATOM 735 C C . ILE A 1 93 ? -5.647 1.604 -1.802 1.00 98.25 93 ILE A C 1
ATOM 737 O O . ILE A 1 93 ? -6.035 2.312 -2.731 1.00 98.25 93 ILE A O 1
ATOM 741 N N . ARG A 1 94 ? -5.841 0.279 -1.783 1.00 97.94 94 ARG A N 1
ATOM 742 C CA . ARG A 1 94 ? -6.519 -0.457 -2.861 1.00 97.94 94 ARG A CA 1
ATOM 743 C C . ARG A 1 94 ? -7.948 0.033 -3.098 1.00 97.94 94 ARG A C 1
ATOM 745 O O . ARG A 1 94 ? -8.330 0.232 -4.245 1.00 97.94 94 ARG A O 1
ATOM 752 N N . LEU A 1 95 ? -8.724 0.229 -2.029 1.00 97.75 95 LEU A N 1
ATOM 753 C CA . LEU A 1 95 ? -10.154 0.542 -2.109 1.00 97.75 95 LEU A CA 1
ATOM 754 C C . LEU A 1 95 ? -10.439 2.020 -2.384 1.00 97.75 95 LEU A C 1
ATOM 756 O O . LEU A 1 95 ? -11.454 2.348 -2.995 1.00 97.75 95 LEU A O 1
ATOM 760 N N . LYS A 1 96 ? -9.609 2.926 -1.857 1.00 98.00 96 LYS A N 1
ATOM 761 C CA . LYS A 1 96 ? -9.832 4.376 -1.956 1.00 98.00 96 LYS A CA 1
ATOM 762 C C . LYS A 1 96 ? -8.994 5.051 -3.030 1.00 98.00 96 LYS A C 1
ATOM 764 O O . LYS A 1 96 ? -9.285 6.199 -3.346 1.00 98.00 96 LYS A O 1
ATOM 769 N N . ASN A 1 97 ? -7.977 4.365 -3.553 1.00 97.19 97 ASN A N 1
ATOM 770 C CA . ASN A 1 97 ? -7.028 4.881 -4.541 1.00 97.19 97 ASN A CA 1
ATOM 771 C C . ASN A 1 97 ? -6.554 6.316 -4.223 1.00 97.19 97 ASN A C 1
ATOM 773 O O . ASN A 1 97 ? -6.680 7.211 -5.062 1.00 97.19 97 ASN A O 1
ATOM 777 N N . PRO A 1 98 ? -6.061 6.571 -2.994 1.00 97.69 98 PRO A N 1
ATOM 778 C CA . PRO A 1 98 ? -5.582 7.889 -2.610 1.00 97.69 98 PRO A CA 1
ATOM 779 C C . PRO A 1 98 ? -4.341 8.280 -3.415 1.00 97.69 98 PRO A C 1
ATOM 781 O O . PRO A 1 98 ? -3.598 7.428 -3.905 1.00 97.69 98 PRO A O 1
ATOM 784 N N . THR A 1 99 ? -4.064 9.582 -3.482 1.00 97.62 99 THR A N 1
ATOM 785 C CA . THR A 1 99 ? -2.796 10.053 -4.040 1.00 97.62 99 THR A CA 1
ATOM 786 C C . THR A 1 99 ? -1.639 9.765 -3.085 1.00 97.62 99 THR A C 1
ATOM 788 O O . THR A 1 99 ? -1.812 9.653 -1.867 1.00 97.62 99 THR A O 1
ATOM 791 N N . VAL A 1 100 ? -0.431 9.682 -3.638 1.00 96.81 100 VAL A N 1
ATOM 792 C CA . VAL A 1 100 ? 0.804 9.526 -2.861 1.00 96.81 100 VAL A CA 1
ATOM 793 C C . VAL A 1 100 ? 0.975 10.688 -1.882 1.00 96.81 100 VAL A C 1
ATOM 795 O O . VAL A 1 100 ? 1.322 10.480 -0.719 1.00 96.81 100 VAL A O 1
ATOM 798 N N . GLU A 1 101 ? 0.708 11.916 -2.330 1.00 96.56 101 GLU A N 1
ATOM 799 C CA . GLU A 1 101 ? 0.836 13.126 -1.515 1.00 96.56 101 GLU A CA 1
ATOM 800 C C . GLU A 1 101 ? -0.089 13.061 -0.304 1.00 96.56 101 GLU A C 1
ATOM 802 O O . GLU A 1 101 ? 0.335 13.365 0.813 1.00 96.56 101 GLU A O 1
ATOM 807 N N . TYR A 1 102 ? -1.330 12.602 -0.511 1.00 96.81 102 TYR A N 1
ATOM 808 C CA . TYR A 1 102 ? -2.261 12.366 0.581 1.00 96.81 102 TYR A CA 1
ATOM 809 C C . TYR A 1 102 ? -1.659 11.367 1.563 1.00 96.81 102 TYR A C 1
ATOM 811 O O . TYR A 1 102 ? -1.494 11.715 2.729 1.00 96.81 102 TYR A O 1
ATOM 819 N N . MET A 1 103 ? -1.242 10.188 1.091 1.00 97.12 103 MET A N 1
ATOM 820 C CA . MET A 1 103 ? -0.682 9.137 1.946 1.00 97.12 103 MET A CA 1
ATOM 821 C C . MET A 1 103 ? 0.502 9.611 2.796 1.00 97.12 103 MET A C 1
ATOM 823 O O . MET A 1 103 ? 0.536 9.364 4.001 1.00 97.12 103 MET A O 1
ATOM 827 N N . ASN A 1 104 ? 1.436 10.350 2.200 1.00 94.50 104 ASN A N 1
ATOM 828 C CA . ASN A 1 104 ? 2.622 10.850 2.895 1.00 94.50 104 ASN A CA 1
ATOM 829 C C . ASN A 1 104 ? 2.289 11.946 3.929 1.00 94.50 104 ASN A C 1
ATOM 831 O O . ASN A 1 104 ? 2.996 12.092 4.932 1.00 94.50 104 ASN A O 1
ATOM 835 N N . SER A 1 105 ? 1.190 12.680 3.726 1.00 95.44 105 SER A N 1
ATOM 836 C CA . SER A 1 105 ? 0.726 13.758 4.610 1.00 95.44 105 SER A CA 1
ATOM 837 C C . SER A 1 105 ? -0.119 13.296 5.806 1.00 95.44 105 SER A C 1
ATOM 839 O O . SER A 1 105 ? -0.439 14.112 6.667 1.00 95.44 105 SER A O 1
ATOM 841 N N . ILE A 1 106 ? -0.489 12.012 5.887 1.00 93.69 106 ILE A N 1
ATOM 842 C CA . ILE A 1 106 ? -1.393 11.510 6.934 1.00 93.69 106 ILE A CA 1
ATOM 843 C C . ILE A 1 106 ? -0.751 11.595 8.322 1.00 93.69 106 ILE A C 1
ATOM 845 O O . ILE A 1 106 ? 0.415 11.248 8.529 1.00 93.69 106 ILE A O 1
ATOM 849 N N . TYR A 1 107 ? -1.570 12.004 9.287 1.00 89.19 107 TYR A N 1
ATOM 850 C CA . TYR A 1 107 ? -1.321 11.947 10.724 1.00 89.19 107 TYR A CA 1
ATOM 851 C C . TYR A 1 107 ? -2.552 11.358 11.419 1.00 89.19 107 TYR A C 1
ATOM 853 O O . TYR A 1 107 ? -3.539 11.022 10.769 1.00 89.19 107 TYR A O 1
ATOM 861 N N . ASN A 1 108 ? -2.495 11.217 12.742 1.00 88.25 108 ASN A N 1
ATOM 862 C CA . ASN A 1 108 ? -3.626 10.703 13.505 1.00 88.25 108 ASN A CA 1
ATOM 863 C C . ASN A 1 108 ? -4.807 11.699 13.509 1.00 88.25 108 ASN A C 1
ATOM 865 O O . ASN A 1 108 ? -4.575 12.903 13.647 1.00 88.25 108 ASN A O 1
ATOM 869 N N . PRO A 1 109 ? -6.062 11.215 13.433 1.00 90.19 109 PRO A N 1
ATOM 870 C CA . PRO A 1 109 ? -6.453 9.811 13.270 1.00 90.19 109 PRO A CA 1
ATOM 871 C C . PRO A 1 109 ? -6.234 9.303 11.837 1.00 90.19 109 PRO A C 1
ATOM 873 O O . PRO A 1 109 ? -6.502 10.011 10.867 1.00 90.19 109 PRO A O 1
ATOM 876 N N . VAL A 1 110 ? -5.778 8.056 11.704 1.00 95.38 110 VAL A N 1
ATOM 877 C CA . VAL A 1 110 ? -5.552 7.447 10.387 1.00 95.38 110 VAL A CA 1
ATOM 878 C C . VAL A 1 110 ? -6.878 7.059 9.715 1.00 95.38 110 VAL A C 1
ATOM 880 O O . VAL A 1 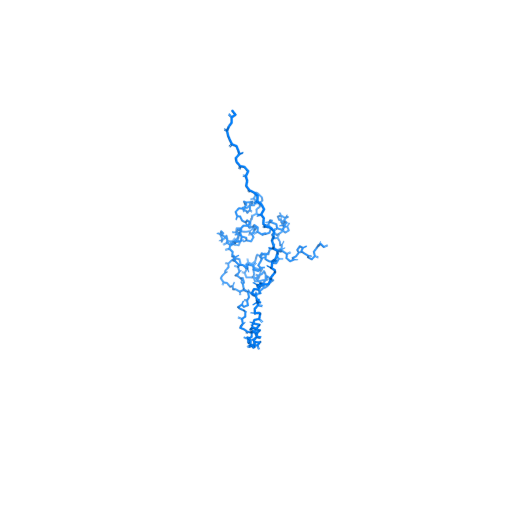110 ? -7.829 6.659 10.391 1.00 95.38 110 VAL A O 1
ATOM 883 N N . PRO A 1 111 ? -6.983 7.148 8.377 1.00 96.06 111 PRO A N 1
ATOM 884 C CA . PRO A 1 111 ? -8.247 6.918 7.674 1.00 96.06 111 PRO A CA 1
ATOM 885 C C . PRO A 1 111 ? -8.632 5.432 7.535 1.00 96.06 111 PRO A C 1
ATOM 887 O O . PRO A 1 111 ? -9.762 5.128 7.146 1.00 96.06 111 PRO A O 1
ATOM 890 N N . TRP A 1 112 ? -7.725 4.507 7.864 1.00 95.81 112 TRP A N 1
ATOM 891 C CA . TRP A 1 112 ? -7.907 3.058 7.727 1.00 95.81 112 TRP A CA 1
ATOM 892 C C . TRP A 1 112 ? -8.261 2.340 9.038 1.00 95.81 112 TRP A C 1
ATOM 894 O O . TRP A 1 112 ? -8.047 1.144 9.150 1.00 95.81 112 TRP A O 1
ATOM 904 N N . GLU A 1 113 ? -8.839 3.020 10.033 1.00 95.31 113 GLU A N 1
ATOM 905 C CA . GLU A 1 113 ? -9.194 2.378 11.316 1.00 95.31 113 GLU A CA 1
ATOM 906 C C . GLU A 1 113 ? -10.382 1.404 11.230 1.00 95.31 113 GLU A C 1
ATOM 908 O O . GLU A 1 113 ? -10.499 0.467 12.026 1.00 95.31 113 GLU A O 1
ATOM 913 N N . LYS A 1 114 ? -11.267 1.592 10.248 1.00 95.62 114 LYS A N 1
ATOM 914 C CA . LYS A 1 114 ? -12.519 0.834 10.137 1.00 95.62 114 LYS A CA 1
ATOM 915 C C . LYS A 1 114 ? -12.281 -0.652 9.854 1.00 95.62 114 LYS A C 1
ATOM 917 O O . LYS A 1 114 ? -11.398 -1.024 9.085 1.00 95.62 114 LYS A O 1
ATOM 922 N N . GLU A 1 115 ? -13.137 -1.501 10.418 1.00 97.06 115 GLU A N 1
ATOM 923 C CA . GLU A 1 115 ? -13.090 -2.959 10.224 1.00 97.06 115 GLU A CA 1
ATOM 924 C C . GLU A 1 115 ? -13.3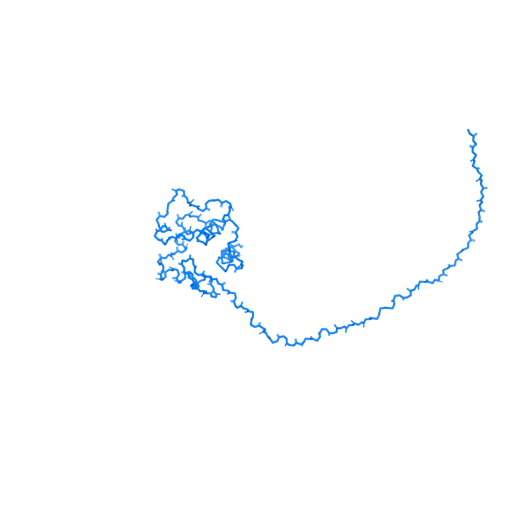40 -3.392 8.775 1.00 97.06 115 GLU A C 1
ATOM 926 O O . GLU A 1 115 ? -12.883 -4.456 8.367 1.00 97.06 115 GLU A O 1
ATOM 931 N N . GLU A 1 116 ? -14.009 -2.561 7.969 1.00 95.94 116 GLU A N 1
ATOM 932 C CA . GLU A 1 116 ? -14.234 -2.838 6.545 1.00 95.94 116 GLU A CA 1
ATOM 933 C C . GLU A 1 116 ? -12.925 -3.081 5.778 1.00 95.94 116 GLU A C 1
ATOM 935 O O . GLU A 1 116 ? -12.901 -3.899 4.861 1.00 95.94 116 GLU A O 1
ATOM 940 N N . TYR A 1 117 ? -11.823 -2.456 6.208 1.00 97.62 117 TYR A N 1
ATOM 941 C CA . TYR A 1 117 ? -10.505 -2.610 5.591 1.00 97.62 117 TYR A CA 1
ATOM 942 C C . TYR A 1 117 ? -9.772 -3.897 5.999 1.00 97.62 117 TYR A C 1
ATOM 944 O O . TYR A 1 117 ? -8.678 -4.158 5.509 1.00 97.62 117 TYR A O 1
ATOM 952 N N . LEU A 1 118 ? -10.343 -4.735 6.869 1.00 96.31 118 LEU A N 1
ATOM 953 C CA . LEU A 1 118 ? -9.807 -6.080 7.118 1.00 96.31 118 LEU A CA 1
ATOM 954 C C . LEU A 1 118 ? -10.161 -7.064 6.000 1.00 96.31 118 LEU A C 1
ATOM 956 O O . LEU A 1 118 ? -9.539 -8.119 5.897 1.00 96.31 118 LEU A O 1
ATOM 960 N N . LYS A 1 119 ? -11.150 -6.731 5.167 1.00 95.06 119 LYS A N 1
ATOM 961 C CA . LYS A 1 119 ? -11.558 -7.566 4.040 1.00 95.06 119 LYS A CA 1
ATOM 962 C C . LYS A 1 119 ? -10.604 -7.330 2.864 1.00 95.06 119 LYS A C 1
ATOM 964 O O . LYS A 1 119 ? -10.478 -6.177 2.448 1.00 95.06 119 LYS A O 1
ATOM 969 N N . PRO A 1 120 ? -9.944 -8.378 2.334 1.00 95.81 120 PRO A N 1
ATOM 970 C CA . PRO A 1 120 ? -9.108 -8.255 1.146 1.00 95.81 120 PRO A CA 1
ATOM 971 C C . PRO A 1 120 ? -9.880 -7.620 -0.010 1.00 95.81 120 PRO A C 1
ATOM 973 O O . PRO A 1 120 ? -10.992 -8.042 -0.323 1.00 95.81 120 PRO A O 1
ATOM 976 N N . VAL A 1 121 ? -9.292 -6.593 -0.622 1.00 97.31 121 VAL A N 1
ATOM 977 C CA . VAL A 1 121 ? -9.860 -5.953 -1.822 1.00 97.31 121 VAL A CA 1
ATOM 978 C C . VAL A 1 121 ? -9.551 -6.770 -3.075 1.00 97.31 121 VAL A C 1
ATOM 980 O O . VAL A 1 121 ? -10.349 -6.787 -4.007 1.00 97.31 121 VAL A O 1
ATOM 983 N N . LEU A 1 122 ? -8.400 -7.443 -3.085 1.00 95.00 122 LEU A N 1
ATOM 984 C CA . LEU A 1 122 ? -7.956 -8.329 -4.152 1.00 95.00 122 LEU A CA 1
ATOM 985 C C . LEU A 1 122 ? -7.838 -9.754 -3.605 1.00 95.00 122 LEU A C 1
ATOM 987 O O . LEU A 1 122 ? -7.376 -9.957 -2.477 1.00 95.00 122 LEU A O 1
ATOM 991 N N . GLU A 1 123 ? -8.257 -10.722 -4.413 1.00 92.06 123 GLU A N 1
ATOM 992 C CA . GLU A 1 123 ? -7.990 -12.138 -4.172 1.00 92.06 123 GLU A CA 1
ATOM 993 C C . GLU A 1 123 ? -6.492 -12.410 -4.356 1.00 92.06 123 GLU A C 1
ATOM 995 O O . GLU A 1 123 ? -5.847 -11.778 -5.193 1.00 92.06 123 GLU A O 1
ATOM 1000 N N . ASP A 1 124 ? -5.928 -13.274 -3.510 1.00 90.69 124 ASP A N 1
ATOM 1001 C CA . ASP A 1 124 ? -4.509 -13.645 -3.535 1.00 90.69 124 ASP A CA 1
ATOM 1002 C C . ASP A 1 124 ? -3.520 -12.462 -3.596 1.00 90.69 124 ASP A C 1
ATOM 1004 O O . ASP A 1 124 ? -2.455 -12.543 -4.209 1.00 90.69 124 ASP A O 1
ATOM 1008 N N . ASP A 1 125 ? -3.833 -11.346 -2.921 1.00 95.06 125 ASP A N 1
ATOM 1009 C CA . ASP A 1 125 ? -2.936 -10.185 -2.897 1.00 95.06 125 ASP A CA 1
ATOM 1010 C C . ASP A 1 125 ? -1.606 -10.535 -2.209 1.00 95.06 125 ASP A C 1
ATOM 1012 O O . ASP A 1 125 ? -1.532 -10.671 -0.980 1.00 95.06 125 ASP A O 1
ATOM 1016 N N . LEU A 1 126 ? -0.538 -10.614 -3.007 1.00 95.62 126 LEU A N 1
ATOM 1017 C CA . LEU A 1 126 ? 0.826 -10.855 -2.532 1.00 95.62 126 LEU A CA 1
ATOM 1018 C C . LEU A 1 126 ? 1.246 -9.860 -1.441 1.00 95.62 126 LEU A C 1
ATOM 1020 O O . LEU A 1 126 ? 1.995 -10.230 -0.539 1.00 95.62 126 LEU A O 1
ATOM 1024 N N . LEU A 1 127 ? 0.741 -8.617 -1.462 1.00 96.56 127 LEU A N 1
ATOM 1025 C CA . LEU A 1 127 ? 1.069 -7.627 -0.432 1.00 96.56 127 LEU A CA 1
ATOM 1026 C C . LEU A 1 127 ? 0.479 -8.022 0.928 1.00 96.56 127 LEU A C 1
ATOM 1028 O O . LEU A 1 127 ? 1.138 -7.896 1.955 1.00 96.56 127 LEU A O 1
ATOM 1032 N N . LEU A 1 128 ? -0.739 -8.567 0.960 1.00 95.38 128 LEU A N 1
ATOM 1033 C CA . LEU A 1 128 ? -1.346 -9.046 2.205 1.00 95.38 128 LEU A CA 1
ATOM 1034 C C . LEU A 1 128 ? -0.683 -10.341 2.701 1.00 95.38 128 LEU A C 1
ATOM 1036 O O . LEU A 1 128 ? -0.572 -10.552 3.910 1.00 95.38 128 LEU A O 1
ATOM 1040 N N . GLN A 1 129 ? -0.226 -11.197 1.783 1.00 92.44 129 GLN A N 1
ATOM 1041 C CA . GLN A 1 129 ? 0.524 -12.414 2.113 1.00 92.44 129 GLN A CA 1
ATOM 1042 C C . GLN A 1 129 ? 1.908 -12.087 2.696 1.00 92.44 129 GLN A C 1
ATOM 1044 O O . GLN A 1 129 ? 2.309 -12.692 3.689 1.00 92.44 129 GLN A O 1
ATOM 1049 N N . PHE A 1 130 ? 2.592 -11.064 2.175 1.00 88.69 130 PHE A N 1
ATOM 1050 C CA . PHE A 1 130 ? 3.871 -10.581 2.706 1.00 88.69 130 PHE A CA 1
ATOM 1051 C C . PHE A 1 130 ? 3.783 -10.156 4.180 1.00 88.69 130 PHE A C 1
ATOM 1053 O O . PHE A 1 130 ? 4.650 -10.501 4.988 1.00 88.69 130 PHE A O 1
ATOM 1060 N N . GLY A 1 131 ? 2.704 -9.461 4.559 1.00 77.50 131 GLY A N 1
ATOM 1061 C CA . GLY A 1 131 ? 2.450 -9.097 5.956 1.00 77.50 131 GLY A CA 1
ATOM 1062 C C . GLY A 1 131 ? 2.289 -10.313 6.877 1.00 77.50 131 GLY A C 1
ATOM 1063 O O . GLY A 1 131 ? 2.728 -10.272 8.024 1.00 77.50 131 GLY A O 1
ATOM 1064 N N . LYS A 1 132 ? 1.700 -11.411 6.379 1.00 71.88 132 LYS A N 1
ATOM 1065 C CA . LYS A 1 132 ? 1.563 -12.671 7.133 1.00 71.88 132 LYS A CA 1
ATOM 1066 C C . LYS A 1 132 ? 2.915 -13.357 7.323 1.00 71.88 132 LYS A C 1
ATOM 1068 O O . LYS A 1 132 ? 3.223 -13.793 8.430 1.00 71.88 132 LYS A O 1
ATOM 1073 N N . MET A 1 133 ? 3.723 -13.425 6.263 1.00 64.44 133 MET A N 1
ATOM 1074 C CA . MET A 1 133 ? 5.019 -14.110 6.288 1.00 64.44 133 MET A CA 1
ATOM 1075 C C . MET A 1 133 ? 5.994 -13.451 7.267 1.00 64.44 133 MET A C 1
ATOM 1077 O O . MET A 1 133 ? 6.616 -14.150 8.058 1.00 64.44 133 MET A O 1
ATOM 1081 N N . ASN A 1 134 ? 6.073 -12.116 7.305 1.00 61.97 134 ASN A N 1
ATOM 1082 C CA . ASN A 1 134 ? 6.991 -11.414 8.215 1.00 61.97 134 ASN A CA 1
ATOM 1083 C C . ASN A 1 134 ? 6.712 -11.648 9.708 1.00 61.97 134 ASN A C 1
ATOM 1085 O O . ASN A 1 134 ? 7.616 -11.512 10.524 1.00 61.97 134 ASN A O 1
ATOM 1089 N N . ILE A 1 135 ? 5.488 -12.018 10.081 1.00 54.59 135 ILE A N 1
ATOM 1090 C CA . ILE A 1 135 ? 5.141 -12.308 11.480 1.00 54.59 135 ILE A CA 1
ATOM 1091 C C . ILE A 1 135 ? 5.459 -13.756 11.830 1.00 54.59 135 ILE A C 1
ATOM 1093 O O . ILE A 1 135 ? 5.871 -14.035 12.951 1.00 54.59 135 ILE A O 1
ATOM 1097 N N . LEU A 1 136 ? 5.319 -14.667 10.865 1.00 53.06 136 LEU A N 1
ATOM 1098 C CA . LEU A 1 136 ? 5.644 -16.076 11.058 1.00 53.06 136 LEU A CA 1
ATOM 1099 C C . LEU A 1 136 ? 7.149 -16.308 11.275 1.00 53.06 136 LEU A C 1
ATOM 1101 O O . LEU A 1 136 ? 7.516 -17.274 11.926 1.00 53.06 136 LEU A O 1
ATOM 1105 N N . TYR A 1 137 ? 8.010 -15.420 10.767 1.00 52.91 137 TYR A N 1
ATOM 1106 C CA . TYR A 1 137 ? 9.463 -15.470 10.991 1.00 52.91 137 TYR A CA 1
ATOM 1107 C C . TYR A 1 137 ? 9.937 -14.749 12.269 1.00 52.91 137 TYR A C 1
ATOM 1109 O O . TYR A 1 137 ? 11.135 -14.739 12.548 1.00 52.91 137 TYR A O 1
ATOM 1117 N N . LEU A 1 138 ? 9.029 -14.135 13.037 1.00 47.81 138 LEU A N 1
ATOM 1118 C CA . LEU A 1 138 ? 9.334 -13.430 14.292 1.00 47.81 138 LEU A CA 1
ATOM 1119 C C . LEU A 1 138 ? 8.735 -14.115 15.538 1.00 47.81 138 LEU A C 1
ATOM 1121 O O . LEU A 1 138 ? 8.793 -13.543 16.629 1.00 47.81 138 LEU A O 1
ATOM 1125 N N . LEU A 1 139 ? 8.193 -15.327 15.384 1.00 45.12 139 LEU A N 1
ATOM 1126 C CA . LEU A 1 139 ? 7.716 -16.217 16.451 1.00 45.12 139 LEU A CA 1
ATOM 1127 C C . LEU A 1 139 ? 8.513 -17.525 16.433 1.00 45.12 139 LEU A C 1
ATOM 1129 O O . LEU A 1 139 ? 8.766 -18.054 17.539 1.00 45.12 139 LEU A O 1
#

Organism: Spermophilus dauricus (NCBI:txid99837)

Sequence (139 aa):
ETSICSGGRGAVEDEEDLPELSDSGDEAAWEDEDVAELPHDKQQTPCLFCNRLFTSAEETFAHCKLEHQFNIDSMVHKHGLEFYGYIKLINFIRLKNPTVEYMNSIYNPVPWEKEEYLKPVLEDDLLLQFGKMNILYLL